Protein AF-W1YSK0-F1 (afdb_monomer)

Secondary structure (DSSP, 8-state):
---SSSTTGGG-EETTEEHHHHHHHHHHHTT-S--EEEES-HHHHHHHHHTT-EEEE--TT-SSHHHHHHHHHHHHT-

Solvent-accessible surface area (backbone atoms only — not comparable to full-atom values): 4817 Å² total; per-residue (Å²): 107,80,56,84,93,46,71,65,52,57,64,41,72,54,96,90,37,35,43,48,52,57,53,53,52,54,50,55,74,71,66,58,93,74,70,71,49,77,38,65,46,67,72,60,46,52,56,33,46,76,70,73,43,48,67,41,86,43,75,58,81,44,91,45,74,66,58,49,48,52,54,45,40,71,74,66,71,107

Mean predicted aligned error: 3.17 Å

pLDDT: mean 93.9, std 7.2, range [59.0, 98.5]

Structure (mmCIF, N/CA/C/O backbone):
data_AF-W1YSK0-F1
#
_entry.id   AF-W1YSK0-F1
#
loop_
_atom_site.group_PDB
_atom_site.id
_atom_site.type_symbol
_atom_site.label_atom_id
_atom_site.label_alt_id
_atom_site.label_comp_id
_atom_site.label_asym_id
_atom_site.label_entity_id
_atom_site.label_seq_id
_atom_site.pdbx_PDB_ins_code
_atom_site.Cartn_x
_atom_site.Cartn_y
_atom_site.Cartn_z
_atom_site.occupancy
_atom_site.B_iso_or_equiv
_atom_site.auth_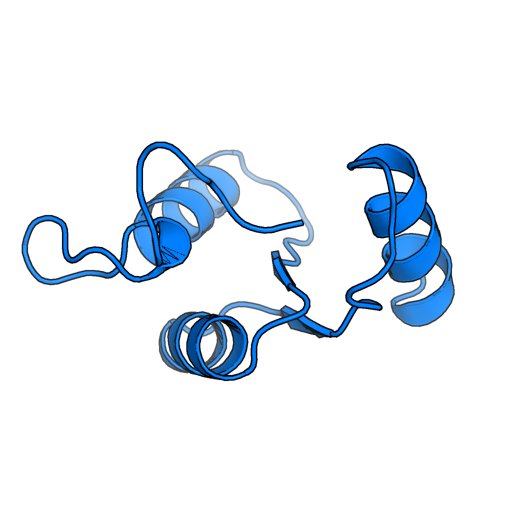seq_id
_atom_site.auth_comp_id
_atom_site.auth_asym_id
_atom_site.auth_atom_id
_atom_site.pdbx_PDB_model_num
ATOM 1 N N . ASN A 1 1 ? 10.405 1.337 -7.744 1.00 59.00 1 ASN A N 1
ATOM 2 C CA . ASN A 1 1 ? 11.445 0.764 -6.838 1.00 59.00 1 ASN A CA 1
ATOM 3 C C . ASN A 1 1 ? 10.969 -0.563 -6.244 1.00 59.00 1 ASN A C 1
ATOM 5 O O . ASN A 1 1 ? 10.130 -0.551 -5.352 1.00 59.00 1 ASN A O 1
ATOM 9 N N . ALA A 1 2 ? 11.490 -1.702 -6.714 1.00 71.81 2 ALA A N 1
ATOM 10 C CA . ALA A 1 2 ? 11.118 -3.040 -6.230 1.00 71.81 2 ALA A CA 1
ATOM 11 C C . ALA A 1 2 ? 12.200 -3.633 -5.304 1.00 71.81 2 ALA A C 1
ATOM 13 O O . ALA A 1 2 ? 13.392 -3.402 -5.503 1.00 71.81 2 ALA A O 1
ATOM 14 N N . SER A 1 3 ? 11.808 -4.400 -4.279 1.00 77.75 3 SER A N 1
ATOM 15 C CA . SER A 1 3 ? 12.771 -5.051 -3.380 1.00 77.75 3 SER A CA 1
ATOM 16 C C . SER A 1 3 ? 13.491 -6.196 -4.092 1.00 77.75 3 SER A C 1
ATOM 18 O O . SER A 1 3 ? 12.853 -7.137 -4.552 1.00 77.75 3 SER A O 1
ATOM 20 N N . THR A 1 4 ? 14.823 -6.143 -4.140 1.00 82.81 4 THR A N 1
ATOM 21 C CA . THR A 1 4 ? 15.647 -7.188 -4.771 1.00 82.81 4 THR A CA 1
ATOM 22 C C . THR A 1 4 ? 15.856 -8.410 -3.877 1.00 82.81 4 THR A C 1
ATOM 24 O O . THR A 1 4 ? 15.988 -9.519 -4.377 1.00 82.81 4 THR A O 1
ATOM 27 N N . ARG A 1 5 ? 15.863 -8.227 -2.549 1.00 90.62 5 ARG A N 1
ATOM 28 C CA . ARG A 1 5 ? 16.059 -9.319 -1.573 1.00 90.62 5 ARG A CA 1
ATOM 29 C C . ARG A 1 5 ? 14.785 -10.106 -1.273 1.00 90.62 5 ARG A C 1
ATOM 31 O O . ARG A 1 5 ? 14.875 -11.246 -0.838 1.00 90.62 5 ARG A O 1
ATOM 38 N N . LEU A 1 6 ? 13.620 -9.491 -1.465 1.00 85.75 6 LEU A N 1
ATOM 39 C CA . LEU A 1 6 ? 12.326 -10.143 -1.297 1.00 85.75 6 LEU A CA 1
ATOM 40 C C . LEU A 1 6 ? 11.372 -9.652 -2.398 1.00 85.75 6 LEU A C 1
ATOM 42 O O . LEU A 1 6 ? 10.642 -8.678 -2.192 1.00 85.75 6 LEU A O 1
ATOM 46 N N . PRO A 1 7 ? 11.411 -10.274 -3.586 1.00 87.50 7 PRO A N 1
ATOM 47 C CA . PRO A 1 7 ? 10.512 -9.933 -4.684 1.00 87.50 7 PRO A CA 1
ATOM 48 C C . PRO A 1 7 ? 9.046 -10.020 -4.249 1.00 87.50 7 PRO A C 1
ATOM 50 O O . PRO A 1 7 ? 8.671 -10.906 -3.487 1.00 87.50 7 PRO A O 1
ATOM 53 N N . GLY A 1 8 ? 8.218 -9.069 -4.688 1.00 87.25 8 GLY A N 1
ATOM 54 C CA . GLY A 1 8 ? 6.796 -9.039 -4.323 1.00 87.25 8 GLY A CA 1
ATOM 55 C C . GLY A 1 8 ? 6.517 -8.796 -2.834 1.00 87.25 8 GLY A C 1
ATOM 56 O O . GLY A 1 8 ? 5.385 -8.995 -2.405 1.00 87.25 8 GLY A O 1
ATOM 57 N N . LYS A 1 9 ? 7.511 -8.340 -2.048 1.00 90.81 9 LYS A N 1
ATOM 58 C CA . LYS A 1 9 ? 7.423 -8.123 -0.589 1.00 90.81 9 L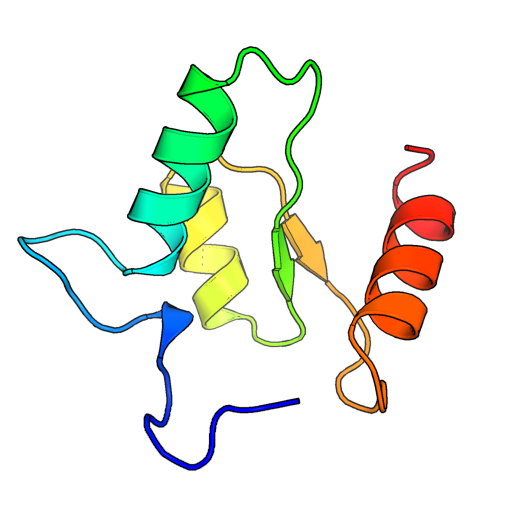YS A CA 1
ATOM 59 C C . LYS A 1 9 ? 6.066 -7.592 -0.082 1.00 90.81 9 LYS A C 1
ATOM 61 O O . LYS A 1 9 ? 5.574 -8.168 0.885 1.00 90.81 9 LYS A O 1
ATOM 66 N N . PRO A 1 10 ? 5.448 -6.543 -0.669 1.00 93.00 10 PRO A N 1
ATOM 67 C CA . PRO A 1 10 ? 4.178 -6.014 -0.162 1.00 93.00 10 PRO A CA 1
ATOM 68 C C . PRO A 1 10 ? 3.015 -7.021 -0.161 1.00 93.00 10 PRO A C 1
ATOM 70 O O . PRO A 1 10 ? 2.109 -6.890 0.658 1.00 93.00 10 PRO A O 1
ATOM 73 N N . LEU A 1 11 ? 3.047 -8.015 -1.052 1.00 96.12 11 LEU A N 1
ATOM 74 C CA . LEU A 1 11 ? 1.987 -9.008 -1.250 1.00 96.12 11 LEU A CA 1
ATOM 75 C C . LEU A 1 11 ? 2.287 -10.362 -0.608 1.00 96.12 11 LEU A C 1
ATOM 77 O O . LEU A 1 11 ? 1.468 -11.270 -0.702 1.00 96.12 11 LEU A O 1
ATOM 81 N N . VAL A 1 12 ? 3.442 -10.508 0.045 1.00 96.38 12 VAL A N 1
ATOM 82 C CA . VAL A 1 12 ? 3.764 -11.724 0.796 1.00 96.38 12 VAL A CA 1
ATOM 83 C C . VAL A 1 12 ? 2.691 -11.937 1.860 1.00 96.38 12 VAL A C 1
ATOM 85 O O . VAL A 1 12 ? 2.422 -11.029 2.650 1.00 96.38 12 VAL A O 1
ATOM 88 N N . ASP A 1 13 ? 2.086 -13.124 1.864 1.00 96.62 13 ASP A N 1
ATOM 89 C CA . ASP A 1 13 ? 1.112 -13.503 2.880 1.00 96.62 13 ASP A CA 1
ATOM 90 C C . ASP A 1 13 ? 1.795 -13.655 4.240 1.00 96.62 13 ASP A C 1
ATOM 92 O O . ASP A 1 13 ? 2.839 -14.299 4.373 1.00 96.62 13 ASP A O 1
ATOM 96 N N . ILE A 1 14 ? 1.199 -13.039 5.253 1.00 97.06 14 ILE A N 1
ATOM 97 C CA . ILE A 1 14 ? 1.585 -13.183 6.648 1.00 97.06 14 ILE A CA 1
ATOM 98 C C . ILE A 1 14 ? 0.301 -13.490 7.413 1.00 97.06 14 ILE A C 1
ATOM 100 O O . ILE A 1 14 ? -0.507 -12.597 7.669 1.00 97.06 14 ILE A O 1
ATOM 104 N N . ASN A 1 15 ? 0.111 -14.758 7.775 1.00 96.50 15 ASN A N 1
ATOM 105 C CA . ASN A 1 15 ? -1.052 -15.245 8.521 1.00 96.50 15 ASN A CA 1
ATOM 106 C C . ASN A 1 15 ? -2.402 -14.872 7.868 1.00 96.50 15 ASN A C 1
ATOM 108 O O . ASN A 1 15 ? -3.319 -14.423 8.558 1.00 96.50 15 ASN A O 1
ATOM 112 N N . GLY A 1 16 ? -2.528 -15.042 6.546 1.00 95.88 16 GLY A N 1
ATOM 113 C CA . GLY A 1 16 ? -3.781 -14.828 5.811 1.00 95.88 16 GLY A CA 1
ATOM 114 C C . GLY A 1 16 ? -4.068 -13.375 5.422 1.00 95.88 16 GLY A C 1
ATOM 115 O O . GLY A 1 16 ? -5.176 -13.070 4.976 1.00 95.88 16 GLY A O 1
ATOM 116 N N . LYS A 1 17 ? -3.104 -12.467 5.609 1.00 97.19 17 LYS A N 1
ATOM 117 C CA . LYS A 1 17 ? -3.173 -11.084 5.124 1.00 97.19 17 LYS A CA 1
ATOM 118 C C . LYS A 1 17 ? -1.872 -10.705 4.408 1.00 97.19 17 LYS A C 1
ATOM 120 O O . LYS A 1 17 ? -0.793 -11.007 4.927 1.00 97.19 17 LYS A O 1
ATOM 125 N N . PRO A 1 18 ? -1.937 -9.964 3.288 1.00 97.81 18 PRO A N 1
ATOM 126 C CA . PRO A 1 18 ? -0.749 -9.409 2.647 1.00 97.81 18 PRO A CA 1
ATOM 127 C C . PRO A 1 18 ? 0.043 -8.501 3.596 1.00 97.81 18 PRO A C 1
ATOM 129 O O . PRO A 1 18 ? -0.547 -7.727 4.353 1.00 97.81 18 PRO A O 1
ATOM 132 N N . MET A 1 19 ? 1.378 -8.528 3.520 1.00 98.06 19 MET A N 1
ATOM 133 C CA . MET A 1 19 ? 2.271 -7.709 4.355 1.00 98.06 19 MET A CA 1
ATOM 134 C C . MET A 1 19 ? 1.860 -6.228 4.401 1.00 98.06 19 MET A C 1
ATOM 136 O O . MET A 1 19 ? 1.886 -5.617 5.469 1.00 98.06 19 MET A O 1
ATOM 140 N N . ILE A 1 20 ? 1.473 -5.637 3.265 1.00 97.94 20 ILE A N 1
ATOM 141 C CA . ILE A 1 20 ? 1.076 -4.223 3.201 1.00 97.94 20 ILE A CA 1
ATOM 142 C C . ILE A 1 20 ? -0.175 -3.913 4.033 1.00 97.94 20 ILE A C 1
ATOM 144 O O . ILE A 1 20 ? -0.270 -2.835 4.617 1.00 97.94 20 ILE A O 1
ATOM 148 N N . VAL A 1 21 ? -1.101 -4.868 4.151 1.00 98.25 21 VAL A N 1
ATOM 149 C CA . VAL A 1 21 ? -2.331 -4.708 4.938 1.00 98.25 21 VAL A CA 1
ATOM 150 C C . VAL A 1 21 ? -2.010 -4.659 6.430 1.00 98.25 21 VAL A C 1
ATOM 152 O O . VAL A 1 21 ? -2.576 -3.837 7.145 1.00 98.25 21 VAL A O 1
ATOM 155 N N . HIS A 1 22 ? -1.032 -5.442 6.898 1.00 98.38 22 HIS A N 1
ATOM 156 C CA . HIS A 1 22 ? -0.551 -5.337 8.283 1.00 98.38 22 HIS A CA 1
ATOM 157 C C . HIS A 1 22 ? -0.013 -3.936 8.592 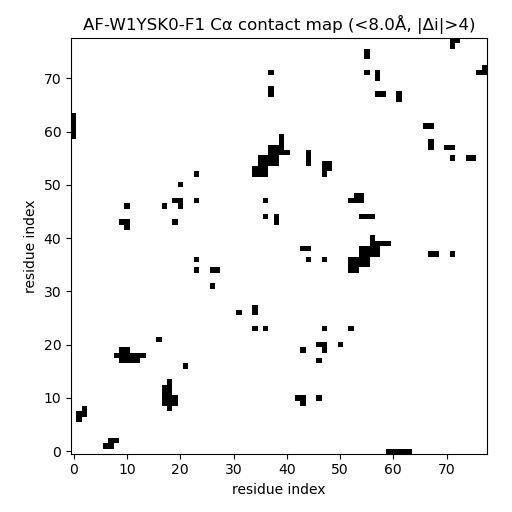1.00 98.38 22 HIS A C 1
ATOM 159 O O . HIS A 1 22 ? -0.317 -3.375 9.642 1.00 98.38 22 HIS A O 1
ATOM 165 N N . VAL A 1 23 ? 0.755 -3.343 7.670 1.00 98.00 23 VAL A N 1
ATOM 166 C CA . VAL A 1 23 ? 1.294 -1.981 7.836 1.00 98.00 23 VAL A CA 1
ATOM 167 C C . VAL A 1 23 ? 0.175 -0.937 7.832 1.00 98.00 23 VAL A C 1
ATOM 169 O O . VAL A 1 23 ? 0.185 -0.043 8.677 1.00 98.00 23 VAL A O 1
ATOM 172 N N . LEU A 1 24 ? -0.811 -1.070 6.938 1.00 98.44 24 LEU A N 1
ATOM 173 C CA . LEU A 1 24 ? -1.998 -0.210 6.910 1.00 98.44 24 LEU A CA 1
ATOM 174 C C . LEU A 1 24 ? -2.751 -0.245 8.250 1.00 98.44 24 LEU A C 1
ATOM 176 O O . LEU A 1 24 ? -3.133 0.800 8.773 1.00 98.44 24 LEU A O 1
ATOM 180 N N . GLU A 1 25 ? -2.945 -1.432 8.826 1.00 98.00 25 GLU A N 1
ATOM 181 C CA . GLU A 1 25 ? -3.606 -1.592 10.125 1.00 98.00 25 GLU A CA 1
ATOM 182 C C . GLU A 1 25 ? -2.816 -0.923 11.255 1.00 98.00 25 GLU A C 1
ATOM 184 O O . GLU A 1 25 ? -3.399 -0.186 12.047 1.00 98.00 25 GLU A O 1
ATOM 189 N N . ARG A 1 26 ? -1.486 -1.091 11.296 1.00 98.50 26 ARG A N 1
ATOM 190 C CA . ARG A 1 26 ? -0.644 -0.400 12.289 1.00 98.50 26 ARG A CA 1
ATOM 191 C C . ARG A 1 26 ? -0.682 1.124 12.130 1.00 98.50 26 ARG A C 1
ATOM 193 O O . ARG A 1 26 ? -0.694 1.836 13.128 1.00 98.50 26 ARG A O 1
ATOM 200 N N . ALA A 1 27 ? -0.729 1.636 10.899 1.00 98.25 27 ALA A N 1
ATOM 201 C CA . ALA A 1 27 ? -0.868 3.071 10.653 1.00 98.25 27 ALA A CA 1
ATOM 202 C C . ALA A 1 27 ? -2.219 3.613 11.158 1.0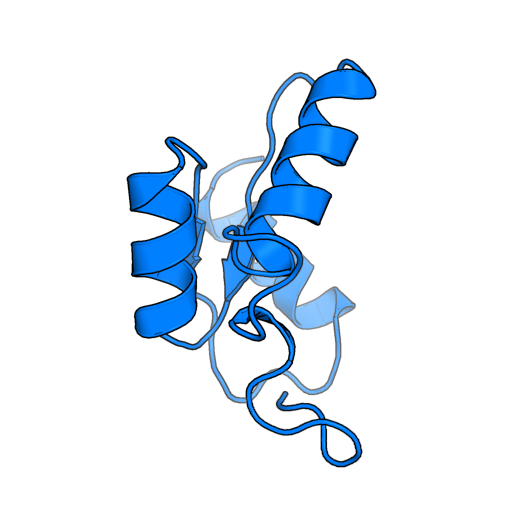0 98.25 27 ALA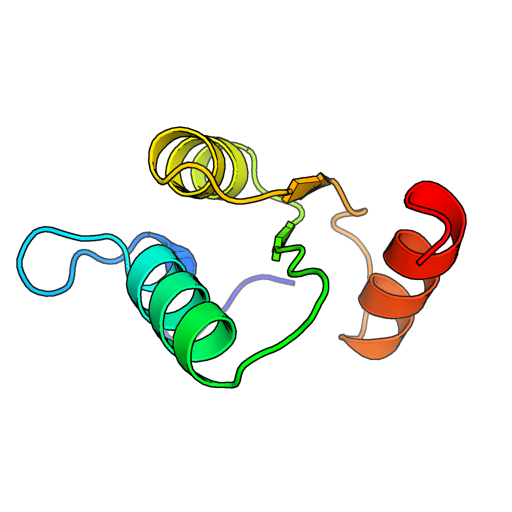 A C 1
ATOM 204 O O . ALA A 1 27 ? -2.277 4.712 11.698 1.00 98.25 27 ALA A O 1
ATOM 205 N N . ARG A 1 28 ? -3.306 2.835 11.043 1.00 97.94 28 ARG A N 1
ATOM 206 C CA . ARG A 1 28 ? -4.623 3.206 11.602 1.00 97.94 28 ARG A CA 1
ATOM 207 C C . ARG A 1 28 ? -4.582 3.297 13.126 1.00 97.94 28 ARG A C 1
ATOM 209 O O . ARG A 1 28 ? -5.120 4.239 13.699 1.00 97.94 28 ARG A O 1
ATOM 216 N N . GLU A 1 29 ? -3.901 2.360 13.778 1.00 98.38 29 GLU A N 1
ATOM 217 C CA . GLU A 1 29 ? -3.748 2.344 15.238 1.00 98.38 29 GLU A CA 1
ATOM 218 C C . GLU A 1 29 ? -2.946 3.530 15.787 1.00 98.38 29 GLU A C 1
ATOM 220 O O . GLU A 1 29 ? -3.114 3.886 16.951 1.00 98.38 29 GLU A O 1
ATOM 225 N N . SER A 1 30 ? -2.111 4.180 14.969 1.00 98.06 30 SER A N 1
ATOM 226 C CA . SER A 1 30 ? -1.366 5.366 15.401 1.00 98.06 30 SER A CA 1
ATOM 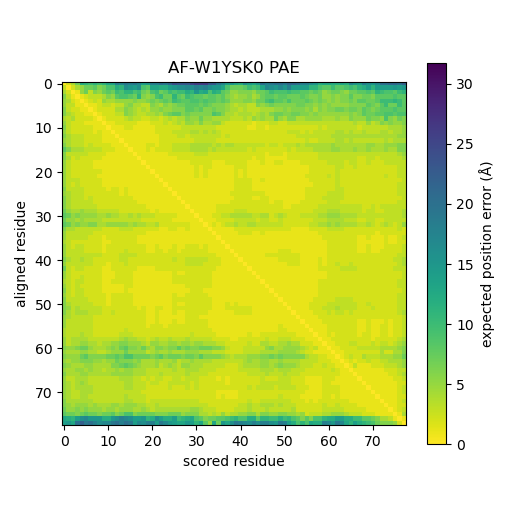227 C C . SER A 1 30 ? -2.246 6.612 15.570 1.00 98.06 30 SER A C 1
ATOM 229 O O . SER A 1 30 ? -1.745 7.639 16.024 1.00 98.06 30 SER A O 1
ATOM 231 N N . GLY A 1 31 ? -3.518 6.568 15.154 1.00 96.50 31 GLY A N 1
ATOM 232 C CA . GLY A 1 31 ? -4.427 7.717 15.186 1.00 96.50 31 GLY A CA 1
ATOM 233 C C . GLY A 1 31 ? -4.195 8.742 14.070 1.00 96.50 31 GLY A C 1
ATOM 234 O O . GLY A 1 31 ? -4.592 9.897 14.213 1.00 96.50 31 GLY A O 1
ATOM 235 N N . ALA A 1 32 ? -3.538 8.359 12.969 1.00 97.19 32 ALA A N 1
ATOM 236 C CA . ALA A 1 32 ? -3.348 9.249 11.824 1.00 97.19 32 ALA A CA 1
ATOM 237 C C . ALA A 1 32 ? -4.698 9.642 11.191 1.00 97.19 32 ALA A C 1
ATOM 239 O O . ALA A 1 32 ? -5.545 8.785 10.944 1.00 97.19 32 ALA A O 1
ATOM 240 N N . GLY A 1 33 ? -4.888 10.934 10.892 1.00 96.62 33 GLY A N 1
ATOM 241 C CA . GLY A 1 33 ? -6.148 11.448 10.332 1.00 96.62 33 GLY A CA 1
ATOM 242 C C . GLY A 1 33 ? -6.431 11.006 8.891 1.00 96.62 33 GLY A C 1
ATOM 243 O O . GLY A 1 33 ? -7.587 10.936 8.486 1.00 96.62 33 GLY A O 1
ATOM 244 N N . ARG A 1 34 ? -5.387 10.679 8.121 1.00 96.38 34 ARG A N 1
ATOM 245 C CA . ARG A 1 34 ? -5.479 10.132 6.762 1.00 96.38 34 ARG A CA 1
ATOM 246 C C . ARG A 1 34 ? -4.266 9.253 6.489 1.00 96.38 34 ARG A C 1
ATOM 248 O O . ARG A 1 34 ? -3.156 9.585 6.901 1.00 96.38 34 ARG A O 1
ATOM 255 N N . ILE A 1 35 ? -4.480 8.127 5.815 1.00 98.12 35 ILE A N 1
ATOM 256 C CA . ILE A 1 35 ? -3.445 7.127 5.542 1.00 98.12 35 ILE A CA 1
ATOM 257 C C . ILE A 1 35 ? -3.563 6.717 4.084 1.00 98.12 35 ILE A C 1
ATOM 259 O O . ILE A 1 35 ? -4.596 6.189 3.686 1.00 98.12 35 ILE A O 1
ATOM 263 N N . ILE A 1 36 ? -2.490 6.923 3.323 1.00 97.94 36 ILE A N 1
ATOM 264 C CA . ILE A 1 36 ? -2.423 6.617 1.894 1.00 97.94 36 ILE A CA 1
ATOM 265 C C . ILE A 1 36 ? -1.269 5.650 1.655 1.00 97.94 36 ILE A C 1
ATOM 267 O O . ILE A 1 36 ? -0.138 5.908 2.074 1.00 97.94 36 ILE A O 1
ATOM 271 N N . VAL A 1 37 ? -1.526 4.555 0.943 1.00 97.88 37 VAL A N 1
ATOM 272 C CA . VAL A 1 37 ? -0.463 3.690 0.426 1.00 97.88 37 VAL A CA 1
ATOM 273 C C . VAL A 1 37 ? -0.027 4.194 -0.946 1.00 97.88 37 VAL A C 1
ATOM 275 O O . VAL A 1 37 ? -0.803 4.204 -1.898 1.00 97.88 37 VAL A O 1
ATOM 278 N N . ALA A 1 38 ? 1.238 4.588 -1.059 1.00 97.06 38 ALA A N 1
ATOM 279 C CA . ALA A 1 38 ? 1.850 4.971 -2.325 1.00 97.06 38 ALA A CA 1
ATOM 280 C C . ALA A 1 38 ? 2.471 3.745 -3.007 1.00 97.06 38 ALA A C 1
ATOM 282 O O . ALA A 1 38 ? 3.395 3.134 -2.464 1.00 97.06 38 ALA A O 1
ATOM 283 N N . THR A 1 39 ? 1.998 3.382 -4.199 1.00 95.94 39 THR A N 1
ATOM 284 C CA . THR A 1 39 ? 2.523 2.224 -4.940 1.00 95.94 39 THR A CA 1
ATOM 285 C C . THR A 1 39 ? 2.579 2.483 -6.441 1.00 95.94 39 THR A C 1
ATOM 287 O O . THR A 1 39 ? 1.871 3.342 -6.951 1.00 95.94 39 THR A O 1
ATOM 290 N N . ASP A 1 40 ? 3.468 1.788 -7.144 1.00 95.25 40 ASP A N 1
ATOM 291 C CA . ASP A 1 40 ? 3.565 1.759 -8.609 1.00 95.25 40 ASP A CA 1
ATOM 292 C C . ASP A 1 40 ? 3.023 0.441 -9.196 1.00 95.25 40 ASP A C 1
ATOM 294 O O . ASP A 1 40 ? 3.100 0.222 -10.403 1.00 95.25 40 ASP A O 1
ATOM 298 N N . HIS A 1 41 ? 2.461 -0.437 -8.357 1.00 96.00 41 HIS A N 1
ATOM 299 C CA . HIS A 1 41 ? 2.060 -1.788 -8.735 1.00 96.00 41 HIS A CA 1
ATOM 300 C C . HIS A 1 41 ? 0.572 -2.032 -8.470 1.00 96.00 41 HIS A C 1
ATOM 302 O O . HIS A 1 41 ? 0.109 -1.947 -7.331 1.00 96.00 41 HIS A O 1
ATOM 308 N N . GLU A 1 42 ? -0.176 -2.413 -9.504 1.00 96.69 42 GLU A N 1
ATOM 309 C CA . GLU A 1 42 ? -1.635 -2.549 -9.406 1.00 96.69 42 GLU A CA 1
ATOM 310 C C . GLU A 1 42 ? -2.094 -3.622 -8.415 1.00 96.69 42 GLU A C 1
ATOM 312 O O . GLU A 1 42 ? -3.058 -3.409 -7.690 1.00 96.69 42 GLU A O 1
ATOM 317 N N . ASP A 1 43 ? -1.413 -4.770 -8.337 1.00 96.81 43 ASP A N 1
ATOM 318 C CA . ASP A 1 43 ? -1.786 -5.805 -7.357 1.00 96.81 43 ASP A CA 1
ATOM 319 C C . ASP A 1 43 ? -1.681 -5.319 -5.905 1.00 96.81 43 ASP A C 1
ATOM 321 O O . ASP A 1 43 ? -2.486 -5.707 -5.059 1.00 96.81 43 ASP A O 1
ATOM 325 N N . VAL A 1 44 ? -0.723 -4.431 -5.613 1.00 97.19 44 VAL A N 1
ATOM 326 C CA . VAL A 1 44 ? -0.604 -3.806 -4.290 1.00 97.19 44 VAL A CA 1
ATOM 327 C C . VAL A 1 44 ? -1.772 -2.859 -4.054 1.00 97.19 44 VAL A C 1
ATOM 329 O O . VAL A 1 44 ? -2.356 -2.893 -2.974 1.00 97.19 44 VAL A O 1
ATOM 332 N N . ALA A 1 45 ? -2.138 -2.061 -5.061 1.00 98.12 45 ALA A N 1
ATOM 333 C CA . ALA A 1 45 ? -3.300 -1.182 -4.989 1.00 98.12 45 ALA A CA 1
ATOM 334 C C . ALA A 1 45 ? -4.578 -1.977 -4.693 1.00 98.12 45 ALA A C 1
ATOM 336 O O . ALA A 1 45 ? -5.237 -1.718 -3.689 1.00 98.12 45 ALA A O 1
ATOM 337 N N . ARG A 1 46 ? -4.843 -3.033 -5.474 1.00 98.38 46 ARG A N 1
ATOM 338 C CA . ARG A 1 46 ? -6.000 -3.921 -5.291 1.00 98.38 46 ARG A CA 1
ATOM 339 C C . ARG A 1 46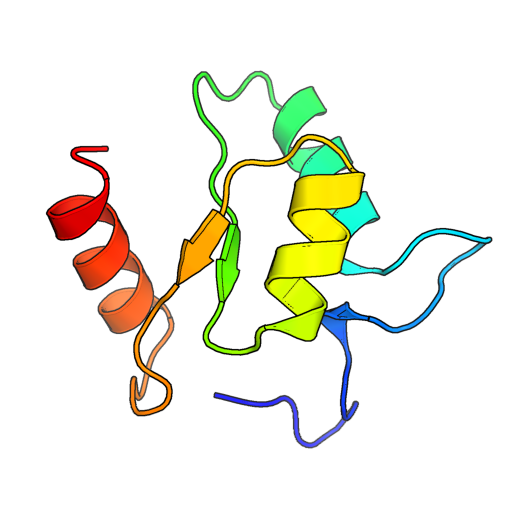 ? -6.055 -4.528 -3.890 1.00 98.38 46 ARG A C 1
ATOM 341 O O . ARG A 1 46 ? -7.118 -4.555 -3.278 1.00 98.38 46 ARG A O 1
ATOM 348 N N . ALA A 1 47 ? -4.924 -5.005 -3.366 1.00 98.12 47 ALA A N 1
ATOM 349 C CA . ALA A 1 47 ? -4.866 -5.585 -2.025 1.00 98.12 47 ALA A CA 1
ATOM 350 C C . ALA A 1 47 ? -5.190 -4.561 -0.922 1.00 98.12 47 ALA A C 1
ATOM 352 O O . ALA A 1 47 ? -5.853 -4.895 0.059 1.00 98.12 47 ALA A O 1
ATOM 353 N N . VAL A 1 48 ? -4.735 -3.315 -1.079 1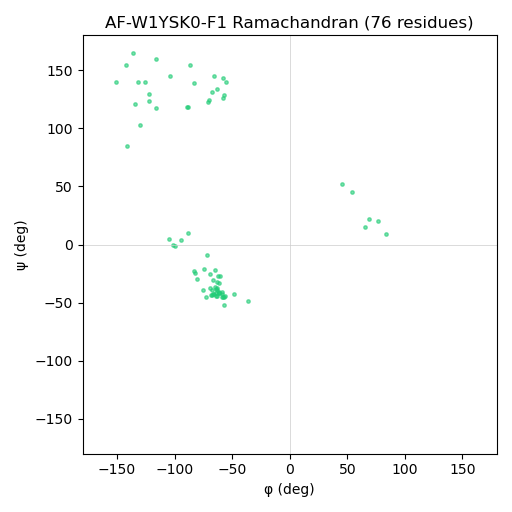.00 98.50 48 VAL A N 1
ATOM 354 C CA . VAL A 1 48 ? -5.003 -2.232 -0.124 1.00 98.50 48 VAL A CA 1
ATOM 355 C C . VAL A 1 48 ? -6.452 -1.758 -0.214 1.00 98.50 48 VAL A C 1
ATOM 357 O O . VAL A 1 48 ? -7.104 -1.626 0.821 1.00 98.50 48 VAL A O 1
ATOM 360 N N . GLU A 1 49 ? -6.978 -1.559 -1.422 1.00 98.50 49 GLU A N 1
ATOM 361 C CA . GLU A 1 49 ? -8.375 -1.174 -1.659 1.00 98.50 49 GLU A CA 1
ATOM 362 C C . GLU A 1 49 ? -9.343 -2.238 -1.125 1.00 98.50 49 GLU A C 1
ATOM 364 O O . GLU A 1 49 ? -10.310 -1.908 -0.439 1.00 98.50 49 GLU A O 1
ATOM 369 N N . ALA A 1 50 ? -9.041 -3.526 -1.331 1.00 98.25 50 ALA A N 1
ATOM 370 C CA . ALA A 1 50 ? -9.810 -4.633 -0.760 1.00 98.25 50 ALA A CA 1
ATOM 371 C C . ALA A 1 50 ? -9.794 -4.646 0.783 1.00 98.25 50 ALA A C 1
ATOM 373 O O . ALA A 1 50 ? -10.749 -5.107 1.406 1.00 98.25 50 ALA A O 1
ATOM 374 N N . ALA A 1 51 ? -8.743 -4.103 1.409 1.00 97.94 51 ALA A N 1
ATOM 375 C CA . ALA A 1 51 ? -8.648 -3.885 2.857 1.00 97.94 51 ALA A CA 1
ATOM 376 C C . ALA A 1 51 ? -9.226 -2.522 3.318 1.00 97.94 51 ALA A C 1
ATOM 378 O O . ALA A 1 51 ? -9.034 -2.097 4.470 1.00 97.94 51 ALA A O 1
ATOM 379 N N . GLY A 1 52 ? -9.913 -1.808 2.418 1.00 98.12 52 GLY A N 1
ATOM 380 C CA . GLY A 1 52 ? -10.531 -0.504 2.657 1.00 98.12 52 GLY A CA 1
ATOM 381 C C . GLY A 1 52 ? -9.530 0.634 2.869 1.00 98.12 52 GLY A C 1
ATOM 382 O O . GLY A 1 52 ? -9.842 1.599 3.567 1.00 98.12 52 GLY A O 1
ATOM 383 N N . GLY A 1 53 ? -8.290 0.485 2.400 1.00 97.94 53 GLY A N 1
ATOM 384 C CA . GLY A 1 53 ? -7.263 1.524 2.461 1.00 97.94 53 GLY A CA 1
ATOM 385 C C . GLY A 1 53 ? -7.326 2.476 1.269 1.00 97.94 53 GLY A C 1
ATOM 386 O O . GLY A 1 53 ? -7.777 2.102 0.190 1.00 97.94 53 GLY A O 1
ATOM 387 N N . GLU A 1 54 ? -6.836 3.700 1.460 1.00 98.12 54 GLU A N 1
ATOM 388 C CA . GLU A 1 54 ? -6.643 4.659 0.372 1.00 98.12 54 GLU A CA 1
ATOM 389 C C . GLU A 1 54 ? -5.308 4.385 -0.337 1.00 98.12 54 GLU A C 1
ATOM 391 O O . GLU A 1 54 ? -4.290 4.106 0.307 1.00 98.12 54 GLU A O 1
ATOM 396 N N . VAL A 1 55 ? -5.305 4.480 -1.666 1.00 98.25 55 VAL A N 1
ATOM 397 C CA . VAL A 1 55 ? -4.125 4.251 -2.505 1.00 98.25 55 VAL A CA 1
ATOM 398 C C . VAL A 1 55 ? -3.876 5.456 -3.398 1.00 98.25 55 VAL A C 1
ATOM 400 O O . VAL A 1 55 ? -4.799 6.012 -3.986 1.00 98.25 55 VAL A O 1
ATOM 403 N N . CYS A 1 56 ? -2.604 5.812 -3.558 1.00 97.69 56 CYS A N 1
ATOM 404 C CA . CYS A 1 56 ? -2.154 6.699 -4.619 1.00 97.69 56 CYS A CA 1
ATOM 405 C C . CYS A 1 56 ? -1.208 5.940 -5.550 1.00 97.69 56 CYS A C 1
ATOM 407 O O . CYS A 1 56 ? -0.118 5.519 -5.144 1.00 97.69 56 CYS A O 1
ATOM 409 N N . MET A 1 57 ? -1.607 5.809 -6.818 1.00 97.44 57 MET A N 1
ATOM 410 C CA . MET A 1 57 ? -0.719 5.301 -7.860 1.00 97.44 57 MET A CA 1
ATOM 411 C C . MET A 1 57 ? 0.365 6.337 -8.168 1.00 97.44 57 MET A C 1
ATOM 413 O O . MET A 1 57 ? 0.084 7.491 -8.508 1.00 97.44 57 MET A O 1
ATOM 417 N N . THR A 1 58 ? 1.611 5.896 -8.048 1.00 96.81 58 THR A N 1
ATOM 418 C CA . THR A 1 58 ? 2.829 6.691 -8.230 1.00 96.81 58 THR A CA 1
ATOM 419 C C . THR A 1 58 ? 3.633 6.170 -9.406 1.00 96.81 58 THR A C 1
ATOM 421 O O . THR A 1 58 ? 3.464 5.026 -9.833 1.00 96.81 58 THR A O 1
ATOM 424 N N . ARG A 1 59 ? 4.519 7.004 -9.944 1.00 94.50 59 ARG A N 1
ATOM 425 C CA . ARG A 1 59 ? 5.384 6.589 -11.050 1.00 94.50 59 ARG A CA 1
ATOM 426 C C . ARG A 1 59 ? 6.366 5.495 -10.615 1.00 94.50 59 ARG A C 1
ATOM 428 O O . ARG A 1 59 ? 6.861 5.473 -9.484 1.00 94.50 59 ARG A O 1
ATOM 435 N N . ALA A 1 60 ? 6.666 4.579 -11.534 1.00 92.50 60 ALA A N 1
ATOM 436 C CA . ALA A 1 60 ? 7.557 3.446 -11.275 1.00 92.50 60 ALA A CA 1
ATOM 437 C C . ALA A 1 60 ? 9.047 3.836 -11.200 1.00 92.50 60 ALA A C 1
ATOM 439 O O . ALA A 1 60 ? 9.848 3.109 -10.601 1.00 92.50 60 ALA A O 1
ATOM 440 N N . ASP A 1 61 ? 9.405 4.980 -11.788 1.00 91.38 61 ASP A N 1
ATOM 441 C CA . ASP A 1 61 ? 10.770 5.453 -12.043 1.00 91.38 61 ASP A CA 1
ATOM 442 C C . ASP A 1 61 ? 11.342 6.386 -10.961 1.00 91.38 61 ASP A C 1
ATOM 444 O O . ASP A 1 61 ? 12.480 6.842 -11.090 1.00 91.38 61 ASP A O 1
ATOM 448 N N . HIS A 1 62 ? 10.609 6.620 -9.865 1.00 91.19 62 HIS A N 1
ATOM 449 C CA . HIS A 1 62 ? 11.133 7.333 -8.694 1.00 91.19 62 HIS A CA 1
ATOM 450 C C . HIS A 1 62 ? 12.379 6.652 -8.134 1.00 91.19 62 HIS A C 1
ATOM 452 O O . HIS A 1 62 ? 12.358 5.459 -7.807 1.00 91.19 62 HIS A O 1
ATOM 458 N N . GLN A 1 63 ? 13.436 7.436 -7.943 1.00 88.44 63 GLN A N 1
ATOM 459 C CA . GLN A 1 63 ? 14.730 6.966 -7.456 1.00 88.44 63 GLN A CA 1
ATOM 460 C C . GLN A 1 63 ? 14.754 6.857 -5.930 1.00 88.44 63 GLN A C 1
ATOM 462 O O . GLN A 1 63 ? 15.515 6.067 -5.367 1.00 88.44 63 GLN A O 1
ATOM 467 N N . SER A 1 64 ? 13.873 7.586 -5.241 1.00 88.62 64 SER A N 1
ATOM 468 C CA . SER A 1 64 ? 13.790 7.599 -3.781 1.00 88.62 64 SER A CA 1
ATOM 469 C C . SER A 1 64 ? 12.353 7.537 -3.256 1.00 88.62 64 SER A C 1
ATOM 471 O O . SER A 1 64 ? 11.376 7.743 -3.977 1.00 88.62 64 SER A O 1
ATOM 473 N N . GLY A 1 65 ? 12.214 7.235 -1.961 1.00 87.50 65 GLY A N 1
ATOM 474 C CA . GLY A 1 65 ? 10.925 7.330 -1.270 1.00 87.50 65 GLY A CA 1
ATOM 475 C C . GLY A 1 65 ? 10.423 8.773 -1.149 1.00 87.50 65 GLY A C 1
ATOM 476 O O . GLY A 1 65 ? 9.220 8.999 -1.195 1.00 87.50 65 GLY A O 1
ATOM 477 N N . THR A 1 66 ? 11.332 9.747 -1.056 1.00 93.19 66 THR A N 1
ATOM 478 C CA . THR A 1 66 ? 10.993 11.172 -0.936 1.00 93.19 66 THR A CA 1
ATOM 479 C C . THR A 1 66 ? 10.346 11.714 -2.209 1.00 93.19 66 THR A C 1
ATOM 481 O O . THR A 1 66 ? 9.329 12.392 -2.123 1.00 93.19 66 THR A O 1
ATOM 484 N N . GLU A 1 67 ? 10.872 11.368 -3.388 1.00 93.38 67 GLU A N 1
ATOM 485 C CA . GLU A 1 67 ? 10.260 11.742 -4.677 1.00 93.38 67 GLU A CA 1
ATOM 486 C C . GLU A 1 67 ? 8.851 11.158 -4.826 1.00 93.38 67 GLU A C 1
ATOM 488 O O . GLU A 1 67 ? 7.920 11.841 -5.254 1.00 93.38 67 GLU A O 1
ATOM 493 N N . ARG A 1 68 ? 8.680 9.903 -4.398 1.00 95.44 68 ARG A N 1
ATOM 494 C CA . ARG A 1 68 ? 7.375 9.242 -4.376 1.00 95.44 68 ARG A CA 1
ATOM 495 C C . ARG A 1 68 ? 6.392 9.963 -3.459 1.00 95.44 68 ARG A C 1
ATOM 497 O O . ARG A 1 68 ? 5.234 10.115 -3.824 1.00 95.44 68 ARG A O 1
ATOM 504 N N . LEU A 1 69 ? 6.842 10.405 -2.286 1.00 94.38 69 LEU A N 1
ATOM 505 C CA . LEU A 1 69 ? 5.995 11.135 -1.346 1.00 94.38 69 LEU A CA 1
ATOM 506 C C . LEU A 1 69 ? 5.595 12.513 -1.889 1.00 94.38 69 LEU A C 1
ATOM 508 O O . LEU A 1 69 ? 4.440 12.896 -1.740 1.00 94.38 69 LEU A O 1
ATOM 512 N N . ALA A 1 70 ? 6.511 13.220 -2.560 1.00 94.88 70 ALA A N 1
ATOM 513 C CA . ALA A 1 70 ? 6.218 14.507 -3.191 1.00 94.88 70 ALA A CA 1
ATOM 514 C C . ALA A 1 70 ? 5.078 14.394 -4.219 1.00 94.88 70 ALA A C 1
ATOM 516 O O . ALA A 1 70 ? 4.129 15.172 -4.167 1.00 94.88 70 ALA A O 1
ATOM 517 N N . GLU A 1 71 ? 5.105 13.365 -5.075 1.00 95.62 71 GLU A N 1
ATOM 518 C CA . GLU A 1 71 ? 4.016 13.108 -6.028 1.00 95.62 71 GLU A CA 1
ATOM 519 C C . GLU A 1 71 ? 2.666 12.883 -5.323 1.00 95.62 71 GLU A C 1
ATOM 521 O O . GLU A 1 71 ? 1.632 13.362 -5.786 1.00 95.62 71 GLU A O 1
ATOM 526 N N . VAL A 1 72 ? 2.656 12.152 -4.203 1.00 96.62 72 VAL A N 1
ATOM 527 C CA . VAL A 1 72 ? 1.424 11.880 -3.443 1.00 96.62 72 VAL A CA 1
ATOM 528 C C . VAL A 1 72 ? 0.854 13.165 -2.853 1.00 96.62 72 VAL A C 1
ATOM 530 O O . VAL A 1 72 ? -0.352 13.377 -2.931 1.00 96.62 72 VAL A O 1
ATOM 533 N N . VAL A 1 73 ? 1.701 14.036 -2.296 1.00 95.50 73 VAL A N 1
ATOM 534 C CA . VAL A 1 73 ? 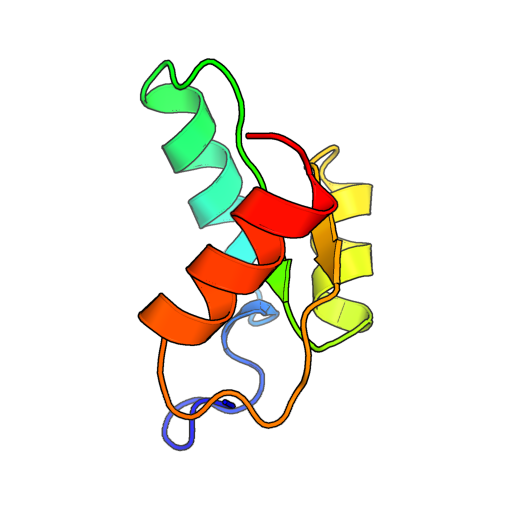1.266 15.332 -1.752 1.00 95.50 73 VAL A CA 1
ATOM 535 C C . VAL A 1 73 ? 0.601 16.176 -2.842 1.00 95.50 73 VAL A C 1
ATOM 537 O O . VAL A 1 73 ? -0.491 16.699 -2.623 1.00 95.50 73 VAL A O 1
ATOM 540 N N . GLU A 1 74 ? 1.204 16.244 -4.032 1.00 94.62 74 GLU A N 1
ATOM 541 C CA . GLU A 1 74 ? 0.652 16.979 -5.178 1.00 94.62 74 GLU A CA 1
ATOM 542 C C . GLU A 1 74 ? -0.681 16.395 -5.673 1.00 94.62 74 GLU A C 1
ATOM 544 O O . GLU A 1 74 ? -1.625 17.140 -5.932 1.00 94.62 74 GLU A O 1
ATOM 549 N N . LYS A 1 75 ? -0.785 15.065 -5.795 1.00 94.06 75 LYS A N 1
ATOM 550 C CA . LYS A 1 75 ? -1.982 14.392 -6.333 1.00 94.06 75 LYS A CA 1
ATOM 551 C C . LYS A 1 75 ? -3.152 14.341 -5.360 1.00 94.06 75 LYS A C 1
ATOM 553 O O . LYS A 1 75 ? -4.304 14.441 -5.777 1.00 94.06 75 LYS A O 1
ATOM 558 N N . CYS A 1 76 ? -2.870 14.111 -4.084 1.00 90.75 76 CYS A N 1
ATOM 559 C CA . CYS A 1 76 ? -3.885 13.811 -3.081 1.00 90.75 76 CYS A CA 1
ATOM 560 C C . CYS A 1 76 ? -4.262 15.025 -2.228 1.00 90.75 76 CYS A C 1
ATOM 562 O O . CYS A 1 76 ? -5.135 14.871 -1.368 1.00 90.75 76 CYS A O 1
ATOM 564 N N . ALA A 1 77 ? -3.624 16.184 -2.455 1.00 79.88 77 ALA A N 1
ATOM 565 C CA . ALA A 1 77 ? -3.771 17.399 -1.651 1.00 79.88 77 ALA A CA 1
ATOM 566 C C . ALA A 1 77 ? -3.721 17.077 -0.146 1.00 79.88 77 ALA A C 1
ATOM 568 O O . ALA A 1 77 ? -4.667 17.359 0.591 1.00 79.88 77 ALA A O 1
ATOM 569 N N . PHE A 1 78 ? -2.673 16.349 0.253 1.00 65.88 78 PHE A N 1
ATOM 570 C CA . PHE A 1 78 ? -2.487 15.879 1.626 1.00 65.88 78 PHE A CA 1
ATOM 571 C C . PHE A 1 78 ? -2.147 17.027 2.580 1.00 65.88 78 PHE A C 1
ATOM 573 O O . PHE A 1 78 ? -1.351 17.905 2.177 1.00 65.88 78 PHE A O 1
#

InterPro domains:
  IPR003329 Acylneuraminate cytidylyltransferase [PF02348] (2-77)
  IPR029044 Nucleotide-diphospho-sugar transferases [G3DSA:3.90.550.10] (1-78)
  IPR029044 Nucleotide-diphospho-sugar transferases [SSF53448] (2-75)

Sequence (78 aa):
NASTRLPGKPLVDINGKPMIVHVLERARESGAGRIIVATDHEDVARAVEAAGGEVCMTRADHQSGTERLAEVVEKCAF

Organism: NCBI:txid408170

Radius of gyration: 12.47 Å; Cα contacts (8 Å, |Δi|>4): 89; chains: 1; bounding box: 27×33×27 Å

Foldseek 3Di:
DADPVDGPQQQDDDPNAGNVLVVVVVVVVVVDPADEAEDQDVVSVVSQVVSVHHYDHFDPPDPDPVVSVVVCCVPVVD

Nearest PDB structures (foldseek):
  3k8d-assembly1_A  TM=9.716E-01  e=2.173E-11  Escherichia coli
  3k8e-assembly2_A  TM=9.689E-01  e=4.756E-11  Escherichia coli K-12
  3jtj-assembly1_A-2  TM=9.539E-01  e=8.013E-09  Yersinia pestis CO92
  1vh3-assembly3_C  TM=9.670E-01  e=9.020E-08  Haemophilus influenzae
  1vic-assembly3_B  TM=9.741E-01  e=1.485E-07  Haemophilus influenzae